Protein 2G0C (pdb70)

Secondary structure (DSSP, 8-state):
-EEEES-----HHHHHHHHTSTT--GGGEEEEEE-SS-EEEEE-TT-HHHHHHHHTT------EEE--

Nearest PDB structures (foldseek):
  2g0c-assembly1_A  TM=1.015E+00  e=7.751E-14  Bacillus subtilis
  3moj-assembly1_B  TM=9.307E-01  e=3.890E-11  Bacillus subtilis
  7pmq-assembly1_D  TM=8.902E-01  e=2.694E-03  Escherichia coli
  7pli-assembly1_B  TM=8.773E-01  e=3.764E-03  Escherichia coli K-12
  7pli-assembly3_J  TM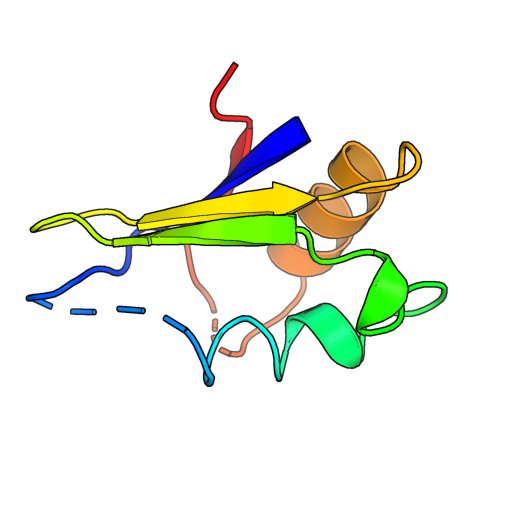=8.805E-01  e=6.011E-03  Escherichia coli K-12

Organism: Bacillus subtilis (strain 168) (NCBI:txid224308)

Solvent-accessible surface area: 4243 Å² total; per-residue (Å²): 64,86,5,60,23,73,23,24,144,170,61,123,106,8,47,34,20,1,33,177,10,121,57,16,53,58,120,8,23,22,140,46,38,78,77,67,107,26,1,43,0,41,2,69,109,73,61,0,49,74,0,13,146,42,4,113,128,35,101,85,107,47,152,9,79,96,37,173

B-factor: mean 30.4, std 10.64, range [14.83, 112.85]

Structure (mmCIF, N/CA/C/O backbone):
data_2G0C
#
_entry.id   2G0C
#
_cell.length_a   51.010
_cell.length_b   51.010
_cell.length_c   64.260
_cell.angle_alpha   90.00
_cell.angle_beta   90.00
_cell.angle_gamma   90.00
#
_symmetry.space_group_name_H-M   'P 41 21 2'
#
loop_
_entity.id
_entity.type
_entity.pdbx_description
1 polymer 'ATP-dependent RNA helicase dbpA'
2 non-polym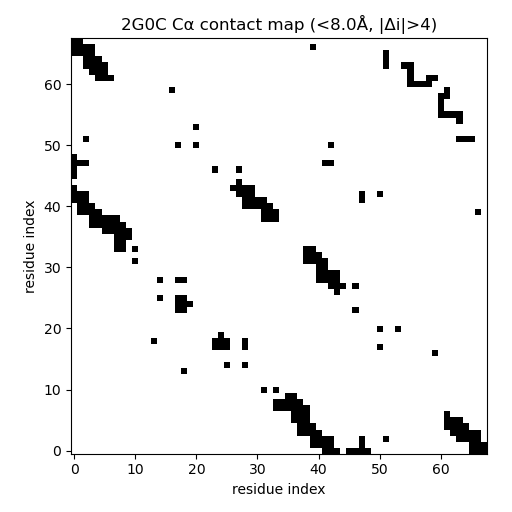er 'SULFATE ION'
3 water water
#
loop_
_atom_site.group_PDB
_atom_site.id
_atom_site.type_symbol
_atom_site.label_atom_id
_atom_site.label_alt_id
_atom_site.label_comp_id
_atom_site.label_asym_id
_atom_site.label_entity_id
_atom_site.label_seq_id
_atom_site.pdbx_PDB_ins_code
_atom_site.Cartn_x
_atom_site.Cartn_y
_atom_site.Cartn_z
_atom_site.occupancy
_atom_site.B_iso_or_equiv
_atom_site.auth_seq_id
_atom_site.auth_comp_id
_atom_site.auth_asym_id
_atom_site.auth_atom_id
_atom_site.pdbx_PDB_model_num
ATOM 1 N N . MET A 1 1 ? 21.427 43.484 24.383 1.00 25.84 404 MET A N 1
ATOM 2 C CA . MET A 1 1 ? 21.952 44.092 23.127 1.00 26.14 404 MET A CA 1
ATOM 3 C C . MET A 1 1 ? 22.379 43.016 22.141 1.00 25.01 404 MET A C 1
ATOM 4 O O . MET A 1 1 ? 23.070 42.059 22.513 1.00 24.80 404 MET A O 1
ATOM 9 N N . LYS A 1 2 ? 21.982 43.166 20.878 1.00 22.77 405 LYS A N 1
ATOM 10 C CA . LYS A 1 2 ? 22.370 42.188 19.891 1.00 23.11 405 LYS A CA 1
ATOM 11 C C . LYS A 1 2 ? 23.730 42.510 19.316 1.00 24.09 405 LYS A C 1
ATOM 12 O O . LYS A 1 2 ? 23.983 43.633 18.877 1.00 27.18 405 LYS A O 1
ATOM 18 N N . LEU A 1 3 ? 24.597 41.509 19.313 1.00 25.49 406 LEU A N 1
ATOM 19 C CA . LEU A 1 3 ? 25.932 41.675 18.774 1.00 26.09 406 LEU A CA 1
ATOM 20 C C . LEU A 1 3 ? 26.149 40.774 17.575 1.00 25.42 406 LEU A C 1
ATOM 21 O O . LEU A 1 3 ? 26.086 39.542 17.664 1.00 25.18 406 LEU A O 1
ATOM 26 N N . TYR A 1 4 ? 26.417 41.412 16.444 1.00 25.46 407 TYR A N 1
ATOM 27 C CA . TYR A 1 4 ? 26.662 40.719 15.192 1.00 24.59 407 TYR A CA 1
ATOM 28 C C . TYR A 1 4 ? 28.086 40.219 15.023 1.00 27.92 407 TYR A C 1
ATOM 29 O O . TYR A 1 4 ? 29.039 40.860 15.482 1.00 28.10 407 TYR A O 1
ATOM 38 N N . PHE A 1 5 ? 28.222 39.062 14.383 1.00 29.11 408 PHE A N 1
ATOM 39 C CA . PHE A 1 5 ? 29.534 38.552 14.038 1.00 32.65 408 PHE A CA 1
ATOM 40 C C . PHE A 1 5 ? 29.397 38.100 12.591 1.00 35.05 408 PHE A C 1
ATOM 41 O O . PHE A 1 5 ? 28.369 37.552 12.186 1.00 33.18 408 PHE A O 1
ATOM 49 N N . ASN A 1 6 ? 30.402 38.401 11.780 1.00 37.20 409 ASN A N 1
ATOM 50 C CA . ASN A 1 6 ? 30.326 38.045 10.371 1.00 39.96 409 ASN A CA 1
ATOM 51 C C . ASN A 1 6 ? 30.565 36.564 10.130 1.00 41.21 409 ASN A C 1
ATOM 52 O O . ASN A 1 6 ? 31.400 36.182 9.318 1.00 42.71 409 ASN A O 1
ATOM 57 N N . GLY A 1 7 ? 29.820 35.730 10.846 1.00 41.61 410 GLY A N 1
ATOM 58 C CA . GLY A 1 7 ? 29.936 34.293 10.688 1.00 42.70 410 GLY A CA 1
ATOM 59 C C . GLY A 1 7 ? 28.561 33.677 10.863 1.00 44.07 410 GLY A C 1
ATOM 60 O O . GLY A 1 7 ? 27.922 33.901 11.896 1.00 45.27 410 GLY A O 1
ATOM 61 N N . GLY A 1 8 ? 28.098 32.926 9.862 1.00 44.52 411 GLY A N 1
ATOM 62 C CA . GLY A 1 8 ? 26.790 32.288 9.926 1.00 44.02 411 GLY A CA 1
ATOM 63 C C . GLY A 1 8 ? 26.790 30.845 9.433 1.00 45.28 411 GLY A C 1
ATOM 64 O O . GLY A 1 8 ? 27.765 30.114 9.640 1.00 44.53 411 GLY A O 1
ATOM 65 N N . LYS A 1 9 ? 25.704 30.431 8.780 1.00 45.12 412 LYS A N 1
ATOM 66 C CA . LYS A 1 9 ? 25.598 29.069 8.270 1.00 46.99 412 LYS A CA 1
ATOM 67 C C . LYS A 1 9 ? 26.735 28.801 7.289 1.00 49.09 412 LYS A C 1
ATOM 68 O O . LYS A 1 9 ? 27.383 27.752 7.340 1.00 49.39 412 LYS A O 1
ATOM 74 N N . LYS A 1 10 ? 26.981 29.760 6.402 1.00 50.53 413 LYS A N 1
ATOM 75 C CA . LYS A 1 10 ? 28.060 29.626 5.433 1.00 51.79 413 LYS A CA 1
ATOM 76 C C . LYS A 1 10 ? 29.366 30.049 6.102 1.00 52.14 413 LYS A C 1
ATOM 77 O O . LYS A 1 10 ? 29.889 29.353 6.980 1.00 53.58 413 LYS A O 1
ATOM 83 N N A ALA A 1 15 ? 26.218 27.852 17.481 0.50 38.01 418 ALA A N 1
ATOM 84 N N B ALA A 1 15 ? 27.931 28.283 16.101 0.50 46.47 418 ALA A N 1
ATOM 85 C CA A ALA A 1 15 ? 25.796 28.476 18.731 0.50 37.78 418 ALA A CA 1
ATOM 86 C CA B ALA A 1 15 ? 26.897 28.403 17.119 0.50 45.27 418 ALA A CA 1
ATOM 87 C C A ALA A 1 15 ? 26.781 28.146 19.846 0.50 37.81 418 ALA A C 1
ATOM 88 C C B ALA A 1 15 ? 27.437 27.972 18.471 0.50 44.89 418 ALA A C 1
ATOM 89 O O A ALA A 1 15 ? 27.088 28.988 20.691 0.50 36.74 418 ALA A O 1
ATOM 90 O O B ALA A 1 15 ? 26.722 28.004 19.477 0.50 44.99 418 ALA A O 1
ATOM 93 N N A VAL A 1 16 ? 27.271 26.911 19.838 0.50 37.44 419 VAL A N 1
ATOM 94 N N B VAL A 1 16 ? 28.703 27.573 18.498 0.50 42.10 419 VAL A N 1
ATOM 95 C CA A VAL A 1 16 ? 28.227 26.460 20.837 0.50 38.05 419 VAL A CA 1
ATOM 96 C CA B VAL A 1 16 ? 29.299 27.117 19.741 0.50 39.21 419 VAL A CA 1
ATOM 97 C C A VAL A 1 16 ? 29.541 27.233 20.710 0.50 37.66 419 VAL A C 1
ATOM 98 C C B VAL A 1 16 ? 30.680 27.705 20.006 0.50 36.30 419 VAL A C 1
ATOM 99 O O A VAL A 1 16 ? 30.244 27.445 21.702 0.50 37.69 419 VAL A O 1
ATOM 100 O O B VAL A 1 16 ? 31.065 27.887 21.157 0.50 35.76 419 VAL A O 1
ATOM 107 N N A ASP A 1 17 ? 29.865 27.652 19.489 0.50 36.69 420 ASP A N 1
ATOM 108 N N B ASP A 1 17 ? 31.419 28.008 18.944 0.50 33.90 420 ASP A N 1
ATOM 109 C CA A ASP A 1 17 ? 31.093 28.395 19.235 0.50 37.10 420 ASP A CA 1
ATOM 110 C CA B ASP A 1 17 ? 32.763 28.560 19.090 0.50 31.65 420 ASP A CA 1
ATOM 111 C C A ASP A 1 17 ? 31.090 29.769 19.882 0.50 36.96 420 ASP A C 1
ATOM 112 C C B ASP A 1 17 ? 32.758 30.039 19.470 0.50 29.42 420 ASP A C 1
ATOM 113 O O A ASP A 1 17 ? 32.085 30.183 20.483 0.50 36.09 420 ASP A O 1
ATOM 114 O O B ASP A 1 17 ? 33.514 30.465 20.345 0.50 26.98 420 ASP A O 1
ATOM 123 N N A PHE A 1 18 ? 29.979 30.488 19.760 0.50 37.29 421 PHE A N 1
ATOM 124 N N B PHE A 1 18 ? 31.912 30.821 18.809 0.50 26.41 421 PHE A N 1
ATOM 125 C CA A PHE A 1 18 ? 29.941 31.809 20.354 0.50 37.55 421 PHE A CA 1
ATOM 126 C CA B PHE A 1 18 ? 31.823 32.241 19.111 0.50 26.26 421 PHE A CA 1
ATOM 127 C C A PHE A 1 18 ? 29.653 31.799 21.843 0.50 36.53 421 PHE A C 1
ATOM 128 C C B PHE A 1 18 ? 31.368 32.424 20.561 0.50 24.14 421 PHE A C 1
ATOM 129 O O A PHE A 1 18 ? 30.000 32.745 22.544 0.50 37.02 421 PHE A O 1
ATOM 130 O O B PHE A 1 18 ? 32.022 33.114 21.340 0.50 22.68 421 PHE A O 1
ATOM 145 N N A VAL A 1 19 ? 29.023 30.744 22.342 0.50 34.94 422 VAL A N 1
ATOM 146 N N B VAL A 1 19 ? 30.253 31.791 20.921 0.50 22.44 422 VAL A N 1
ATOM 147 C CA A VAL A 1 19 ? 28.796 30.681 23.776 0.50 33.07 422 VAL A CA 1
ATOM 148 C CA B VAL A 1 19 ? 29.721 31.886 22.278 0.50 20.58 422 VAL A CA 1
ATOM 149 C C A VAL A 1 19 ? 30.184 30.511 24.384 0.50 33.39 422 VAL A C 1
ATOM 150 C C B VAL A 1 19 ? 30.638 31.234 23.318 0.50 21.38 422 VAL A C 1
ATOM 151 O O A VAL A 1 19 ? 30.531 31.182 25.350 0.50 31.47 422 VAL A O 1
ATOM 152 O O B VAL A 1 19 ? 30.632 31.615 24.492 0.50 21.13 422 VAL A O 1
ATOM 159 N N A GLY A 1 20 ? 30.970 29.612 23.789 0.50 32.43 423 GLY A N 1
ATOM 160 N N B GLY A 1 20 ? 31.403 30.232 22.899 0.50 21.39 423 GLY A N 1
ATOM 161 C CA A GLY A 1 20 ? 32.316 29.346 24.268 0.50 31.06 423 GLY A CA 1
ATOM 162 C CA B GLY A 1 20 ? 32.318 29.588 23.824 0.50 20.64 423 GLY A CA 1
ATOM 163 C C A GLY A 1 20 ? 33.241 30.547 24.161 0.50 30.66 423 GLY A C 1
ATOM 164 C C B GLY A 1 20 ? 33.354 30.635 24.173 0.50 19.67 423 GLY A C 1
ATOM 165 O O A GLY A 1 20 ? 33.933 30.930 25.106 0.50 28.49 423 GLY A O 1
ATOM 166 O O B GLY A 1 20 ? 33.894 30.668 25.278 0.50 18.67 423 GLY A O 1
ATOM 167 N N . THR A 1 21 ? 33.623 31.510 23.214 1.00 20.79 424 THR A N 1
ATOM 168 C CA . THR A 1 21 ? 34.589 32.578 23.412 1.00 22.49 424 THR A CA 1
ATOM 169 C C . THR A 1 21 ? 33.952 33.614 24.314 1.00 20.39 424 THR A C 1
ATOM 170 O O . THR A 1 21 ? 34.595 34.133 25.213 1.00 20.16 424 THR A O 1
ATOM 174 N N . ILE A 1 22 ? 32.669 33.880 24.111 1.00 20.23 425 ILE A N 1
ATOM 175 C CA . ILE A 1 22 ? 32.003 34.890 24.934 1.00 17.96 425 ILE A CA 1
ATOM 176 C C . ILE A 1 22 ? 31.959 34.511 26.411 1.00 18.14 425 ILE A C 1
ATOM 177 O O . ILE A 1 22 ? 32.149 35.350 27.296 1.00 16.85 425 ILE A O 1
ATOM 182 N N . ALA A 1 23 ? 31.738 33.232 26.692 1.00 18.29 426 ALA A N 1
ATOM 183 C CA . ALA A 1 23 ? 31.643 32.831 28.077 1.00 18.31 426 ALA A CA 1
ATOM 184 C C . ALA A 1 23 ? 32.962 32.993 28.816 1.00 19.16 426 ALA A C 1
ATOM 185 O O . ALA A 1 23 ? 32.965 33.037 30.051 1.00 19.63 426 ALA A O 1
ATOM 187 N N . LYS A 1 24 ? 34.074 33.061 28.087 1.00 18.61 427 LYS A N 1
ATOM 188 C CA . LYS A 1 24 ? 35.371 33.252 28.748 1.00 18.04 427 LYS A CA 1
ATOM 189 C C . LYS A 1 24 ? 35.755 34.734 28.916 1.00 17.13 427 LYS A C 1
ATOM 190 O O . LYS A 1 24 ? 36.813 35.030 29.463 1.00 17.61 427 LYS A O 1
ATOM 196 N N . ILE A 1 25 ? 34.906 35.661 28.485 1.00 16.58 428 ILE A N 1
ATOM 197 C CA . ILE A 1 25 ? 35.222 37.091 28.647 1.00 15.30 428 ILE A CA 1
ATOM 198 C C . ILE A 1 25 ? 35.191 37.523 30.125 1.00 14.83 428 ILE A C 1
ATOM 199 O O . ILE A 1 25 ? 34.358 37.085 30.900 1.00 16.81 428 ILE A O 1
ATOM 204 N N . ASP A 1 26 ? 36.174 38.330 30.522 1.00 14.89 429 ASP A N 1
ATOM 205 C CA . ASP A 1 26 ? 36.269 38.872 31.867 1.00 16.21 429 ASP A CA 1
ATOM 206 C C . ASP A 1 26 ? 34.937 39.530 32.308 1.00 16.31 429 ASP A C 1
ATOM 207 O O . ASP A 1 26 ? 34.423 40.423 31.637 1.00 17.37 429 ASP A O 1
ATOM 212 N N . GLY A 1 27 ? 34.368 39.052 33.415 1.00 15.73 430 GLY A N 1
ATOM 213 C CA . GLY A 1 27 ? 33.148 39.622 33.939 1.00 16.99 430 GLY A CA 1
ATOM 214 C C . GLY A 1 27 ? 31.864 39.140 33.287 1.00 18.69 430 GLY A C 1
ATOM 215 O O . GLY A 1 27 ? 30.815 39.729 33.513 1.00 20.41 430 GLY A O 1
ATOM 216 N N . VAL A 1 28 ? 31.954 38.074 32.500 1.00 17.72 431 VAL A N 1
ATOM 217 C CA . VAL A 1 28 ? 30.808 37.535 31.768 1.00 16.27 431 VAL A CA 1
ATOM 218 C C . VAL A 1 28 ? 30.741 36.035 32.002 1.00 17.97 431 VAL A C 1
ATOM 219 O O . VAL A 1 28 ? 31.754 35.409 32.249 1.00 16.30 431 VAL A O 1
ATOM 223 N N . SER A 1 29 ? 29.537 35.471 31.993 1.00 19.07 432 SER A N 1
ATOM 224 C CA . SER A 1 29 ? 29.397 34.017 32.105 1.00 20.53 432 SER A CA 1
ATOM 225 C C . SER A 1 29 ? 28.260 33.631 31.174 1.00 22.62 432 SER A C 1
ATOM 226 O O . SER A 1 29 ? 27.628 34.498 30.596 1.00 19.40 432 SER A O 1
ATOM 229 N N . ALA A 1 30 ? 27.982 32.331 31.067 1.00 23.45 433 ALA A N 1
ATOM 230 C CA . ALA A 1 30 ? 26.899 31.839 30.209 1.00 24.07 433 ALA A CA 1
ATOM 231 C C . ALA A 1 30 ? 25.539 32.490 30.526 1.00 24.62 433 ALA A C 1
ATOM 232 O O . ALA A 1 30 ? 24.685 32.638 29.646 1.00 22.92 433 ALA A O 1
ATOM 234 N N . ASP A 1 31 ? 25.333 32.884 31.775 1.00 25.40 434 ASP A N 1
ATOM 235 C CA . ASP A 1 31 ? 24.074 33.506 32.173 1.00 26.03 434 ASP A CA 1
ATOM 236 C C . ASP A 1 31 ? 23.843 34.870 31.507 1.00 25.51 434 ASP A C 1
ATOM 237 O O . ASP A 1 31 ? 22.740 35.407 31.547 1.00 24.66 434 ASP A O 1
ATOM 242 N N . ASP A 1 32 ? 24.882 35.434 30.901 1.00 22.21 435 ASP A N 1
ATOM 243 C CA . ASP A 1 32 ? 24.738 36.734 30.228 1.00 22.54 435 ASP A CA 1
ATOM 244 C C . ASP A 1 32 ? 24.571 36.549 28.729 1.00 20.51 435 ASP A C 1
ATOM 245 O O . ASP A 1 32 ? 24.569 37.514 27.996 1.00 22.81 435 ASP A O 1
ATOM 250 N N . ILE A 1 33 ? 24.477 35.308 28.278 1.00 20.88 436 ILE A N 1
ATOM 251 C CA . ILE A 1 33 ? 24.305 35.025 26.859 1.00 21.86 436 ILE A CA 1
ATOM 252 C C . ILE A 1 33 ? 22.855 34.604 26.624 1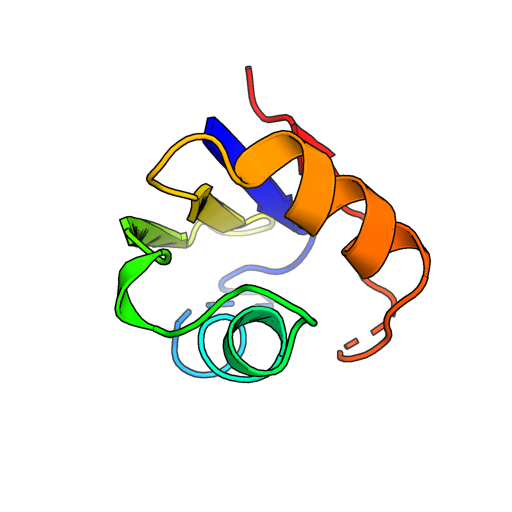.00 22.83 436 ILE A C 1
ATOM 253 O O . ILE A 1 33 ? 22.399 33.583 27.155 1.00 22.97 436 ILE A O 1
ATOM 258 N N . GLY A 1 34 ? 22.156 35.413 25.838 1.00 22.37 437 GLY A N 1
ATOM 259 C CA . GLY A 1 34 ? 20.763 35.150 25.524 1.00 22.11 437 GLY A CA 1
ATOM 260 C C . GLY A 1 34 ? 20.595 34.338 24.254 1.00 21.64 437 GLY A C 1
ATOM 261 O O . GLY A 1 34 ? 21.340 33.415 23.987 1.00 22.25 437 GLY A O 1
ATOM 262 N N . ILE A 1 35 ? 19.582 34.704 23.469 1.00 22.25 438 ILE A N 1
ATOM 263 C CA . ILE A 1 35 ? 19.239 34.012 22.236 1.00 21.96 438 ILE A CA 1
ATOM 264 C C . ILE A 1 35 ? 20.305 34.157 21.151 1.00 21.13 438 ILE A C 1
ATOM 265 O O . ILE A 1 35 ? 20.857 35.239 20.967 1.00 23.57 438 ILE A O 1
ATOM 270 N N . ILE A 1 36 ? 20.563 33.067 20.434 1.00 19.40 439 ILE A N 1
ATOM 271 C CA . ILE A 1 36 ? 21.532 33.057 19.331 1.00 21.40 439 ILE A CA 1
ATOM 272 C C . ILE A 1 36 ? 20.788 32.937 18.003 1.00 19.62 439 ILE A C 1
ATOM 273 O O . ILE A 1 36 ? 19.944 32.061 17.827 1.00 18.07 439 ILE A O 1
ATOM 278 N N . THR A 1 37 ? 21.085 33.825 17.058 1.00 17.22 440 THR A N 1
ATOM 279 C CA . THR A 1 37 ? 20.406 33.786 15.763 1.00 17.10 440 THR A CA 1
ATOM 280 C C . THR A 1 37 ? 21.420 33.598 14.627 1.00 18.58 440 THR A C 1
ATOM 281 O O . THR A 1 37 ? 22.358 34.387 14.462 1.00 17.91 440 THR A O 1
ATOM 285 N N . ILE A 1 38 ? 21.203 32.556 13.833 1.00 19.43 441 ILE A N 1
ATOM 286 C CA . ILE A 1 38 ? 22.108 32.232 12.730 1.00 22.32 441 ILE A CA 1
ATOM 287 C C . ILE A 1 38 ? 21.471 32.358 11.371 1.00 22.59 441 ILE A C 1
ATOM 288 O O . ILE A 1 38 ? 20.460 31.726 11.071 1.00 23.13 441 ILE A O 1
ATOM 293 N N . MET A 1 39 ? 22.056 33.211 10.536 1.00 24.04 442 MET A N 1
ATOM 294 C CA . MET A 1 39 ? 21.537 33.445 9.205 1.00 25.91 442 MET A CA 1
ATOM 295 C C . MET A 1 39 ? 22.602 32.988 8.199 1.00 28.52 442 MET A C 1
ATOM 296 O O . MET A 1 39 ? 23.625 32.444 8.609 1.00 30.85 442 MET A O 1
ATOM 301 N N . ASP A 1 40 ? 22.365 33.200 6.909 1.00 31.42 443 ASP A N 1
ATOM 302 C CA . ASP A 1 40 ? 23.318 32.762 5.876 1.00 34.51 443 ASP A CA 1
ATOM 303 C C . ASP A 1 40 ? 24.732 33.335 5.979 1.00 35.94 443 ASP A C 1
ATOM 304 O O . ASP A 1 40 ? 25.694 32.581 6.069 1.00 38.49 443 ASP A O 1
ATOM 309 N N . ASN A 1 41 ? 24.873 34.656 5.978 1.00 37.31 444 ASN A N 1
ATOM 310 C CA . ASN A 1 41 ? 26.212 35.236 6.025 1.00 38.19 444 ASN A CA 1
ATOM 311 C C . ASN A 1 41 ? 26.577 36.057 7.241 1.00 37.36 444 ASN A C 1
ATOM 312 O O . ASN A 1 41 ? 27.643 36.683 7.293 1.00 37.74 444 ASN A O 1
ATOM 317 N N . ALA A 1 42 ? 25.697 36.029 8.233 1.00 33.10 445 ALA A N 1
ATOM 318 C CA . ALA A 1 42 ? 25.921 36.756 9.449 1.00 30.24 445 ALA A CA 1
ATOM 319 C C . ALA A 1 42 ? 25.125 36.047 10.529 1.00 29.86 445 ALA A C 1
ATOM 320 O O . ALA A 1 42 ? 24.214 35.269 10.232 1.00 28.68 445 ALA A O 1
ATOM 322 N N . SER A 1 43 ? 25.488 36.320 11.775 1.00 27.42 446 SER A N 1
ATOM 323 C CA . SER A 1 43 ? 24.796 35.760 12.913 1.00 26.93 446 SER A CA 1
ATOM 324 C C . SER A 1 43 ? 24.827 36.830 13.972 1.00 23.87 446 SER A C 1
ATOM 325 O O . SER A 1 43 ? 25.595 37.789 13.859 1.00 28.29 446 SER A O 1
ATOM 328 N N . TYR A 1 44 ? 23.970 36.724 14.981 1.00 22.46 447 TYR A N 1
ATOM 329 C CA . TYR A 1 44 ? 24.027 37.666 16.079 1.00 20.15 447 TYR A CA 1
ATOM 330 C C . TYR A 1 44 ? 23.618 36.935 17.327 1.00 22.02 447 TYR A C 1
ATOM 331 O O . TYR A 1 44 ? 23.080 35.831 17.257 1.00 20.08 447 TYR A O 1
ATOM 340 N N . VAL A 1 45 ? 23.971 37.505 18.467 1.00 21.91 448 VAL A N 1
ATOM 341 C CA . VAL A 1 45 ? 23.649 36.892 19.746 1.00 22.25 448 VAL A CA 1
ATOM 342 C C . VAL A 1 45 ? 23.229 38.010 20.686 1.00 19.56 448 VAL A C 1
ATOM 343 O O . VAL A 1 45 ? 23.827 39.079 20.709 1.00 21.92 448 VAL A O 1
ATOM 347 N N . GLU A 1 46 ? 22.160 37.796 21.443 1.00 18.79 449 GLU A N 1
ATOM 348 C CA . GLU A 1 46 ? 21.702 38.799 22.387 1.00 18.49 449 GLU A CA 1
ATOM 349 C C . GLU A 1 46 ? 22.535 38.727 23.677 1.00 20.85 449 GLU A C 1
ATOM 350 O O . GLU A 1 46 ? 22.611 37.675 24.303 1.00 20.15 449 GLU A O 1
ATOM 356 N N . ILE A 1 47 ? 23.189 39.827 24.042 1.00 20.12 450 ILE A N 1
ATOM 357 C CA . ILE A 1 47 ? 23.961 39.840 25.287 1.00 21.89 450 ILE A CA 1
ATOM 358 C C . ILE A 1 47 ? 23.079 40.470 26.364 1.00 22.69 450 ILE A C 1
ATOM 359 O O . ILE A 1 47 ? 22.525 41.565 26.195 1.00 24.53 450 ILE A O 1
ATOM 364 N N . LEU A 1 48 ? 22.951 39.771 27.487 1.00 24.08 451 LEU A N 1
ATOM 365 C CA . LEU A 1 48 ? 22.089 40.218 28.573 1.00 24.68 451 LEU A CA 1
ATOM 366 C C . LEU A 1 48 ? 22.738 41.039 29.677 1.00 26.54 451 LEU A C 1
ATOM 367 O O . LEU A 1 48 ? 23.944 41.259 29.689 1.00 25.15 451 LEU A O 1
ATOM 372 N N . ASN A 1 49 ? 21.896 41.512 30.589 1.00 27.13 452 ASN A N 1
ATOM 373 C CA . ASN A 1 49 ? 22.332 42.257 31.760 1.00 29.47 452 ASN A CA 1
ATOM 374 C C . ASN A 1 49 ? 23.214 43.477 31.557 1.00 30.04 452 ASN A C 1
ATOM 375 O O . ASN A 1 49 ? 24.053 43.796 32.407 1.00 31.02 452 ASN A O 1
ATOM 380 N N . GLY A 1 50 ? 23.011 44.166 30.441 1.00 28.06 453 GLY A N 1
ATOM 381 C CA . GLY A 1 50 ? 23.757 45.370 30.149 1.00 28.04 453 GLY A CA 1
ATOM 382 C C . GLY A 1 50 ? 25.218 45.166 29.815 1.00 26.07 453 GLY A C 1
ATOM 383 O O . GLY A 1 50 ? 25.974 46.129 29.751 1.00 27.93 453 GLY A O 1
ATOM 384 N N . LYS A 1 51 ? 25.617 43.927 29.563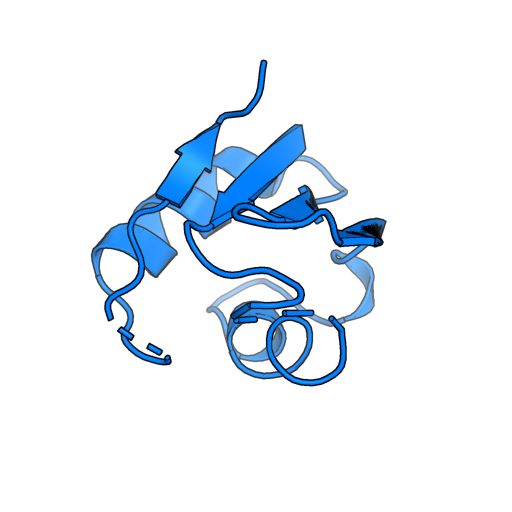 1.00 25.95 454 LYS A N 1
ATOM 385 C CA . LYS A 1 51 ? 27.022 43.663 29.255 1.00 22.63 454 LYS A CA 1
ATOM 386 C C . LYS A 1 51 ? 27.364 43.714 27.774 1.00 22.04 454 LYS A C 1
ATOM 387 O O . LYS A 1 51 ? 28.499 43.437 27.398 1.00 19.98 454 LYS A O 1
ATOM 393 N N . GLY A 1 52 ? 26.395 44.068 26.924 1.00 22.83 455 GLY A N 1
ATOM 394 C CA . GLY A 1 52 ? 26.672 44.119 25.499 1.00 21.95 455 GLY A CA 1
ATOM 395 C C . GLY A 1 52 ? 27.835 45.001 25.075 1.00 22.60 455 GLY A C 1
ATOM 396 O O . GLY A 1 52 ? 28.725 44.543 24.363 1.00 22.22 455 GLY A O 1
ATOM 397 N N . PRO A 1 53 ? 27.850 46.280 25.473 1.00 22.82 456 PRO A N 1
ATOM 398 C CA . PRO A 1 53 ? 28.931 47.199 25.110 1.00 24.01 456 PRO A CA 1
ATOM 399 C C . PRO A 1 53 ? 30.297 46.676 25.526 1.00 22.06 456 PRO A C 1
ATOM 400 O O . PRO A 1 53 ? 31.278 46.843 24.795 1.00 21.29 456 PRO A O 1
ATOM 404 N N . HIS A 1 54 ? 30.354 46.056 26.702 1.00 21.87 457 HIS A N 1
ATOM 405 C CA . HIS A 1 54 ? 31.604 45.495 27.219 1.00 20.54 457 HIS A CA 1
ATOM 406 C C . HIS A 1 54 ? 32.051 44.311 26.354 1.00 19.53 457 HIS A C 1
ATOM 407 O O . HIS A 1 54 ? 33.202 44.233 25.921 1.00 16.49 457 HIS A O 1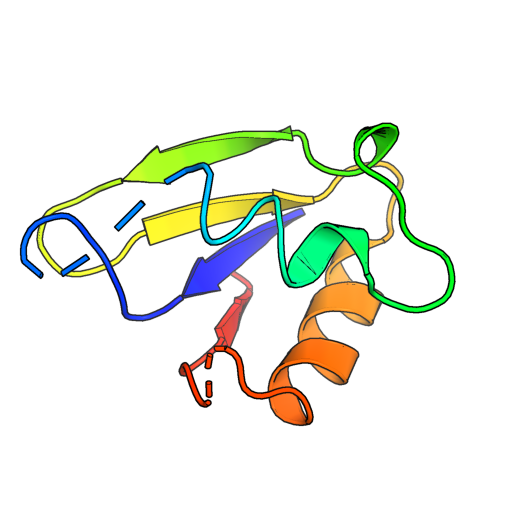
ATOM 414 N N . VAL A 1 55 ? 31.133 43.390 26.093 1.00 18.58 458 VAL A N 1
ATOM 415 C CA . VAL A 1 55 ? 31.465 42.234 25.268 1.00 18.65 458 VAL A CA 1
ATOM 416 C C . VAL A 1 55 ? 31.944 42.675 23.890 1.00 18.17 458 VAL A C 1
ATOM 417 O O . VAL A 1 55 ? 32.912 42.125 23.362 1.00 17.10 458 VAL A O 1
ATOM 421 N N . LEU A 1 56 ? 31.285 43.674 23.299 1.00 19.95 459 LEU A N 1
ATOM 422 C CA . LEU A 1 56 ? 31.719 44.158 21.986 1.00 22.12 459 LEU A CA 1
ATOM 423 C C . LEU A 1 56 ? 33.163 44.695 22.026 1.00 20.21 459 LEU A C 1
ATOM 424 O O . LEU A 1 56 ? 33.991 44.328 21.180 1.00 21.70 459 LEU A O 1
ATOM 429 N N . LYS A 1 57 ? 33.463 45.562 22.998 1.00 21.61 460 LYS A N 1
ATOM 430 C CA . LYS A 1 57 ? 34.817 46.127 23.092 1.00 22.14 460 LYS A CA 1
ATOM 431 C C . LYS A 1 57 ? 35.874 45.053 23.318 1.00 22.06 460 LYS A C 1
ATOM 432 O O . LYS A 1 57 ? 36.959 45.095 22.725 1.00 21.09 460 LYS A O 1
ATOM 438 N N . VAL A 1 58 ? 35.556 44.063 24.144 1.00 19.94 461 VAL A N 1
ATOM 439 C CA . VAL A 1 58 ? 36.501 43.006 24.394 1.00 18.95 461 VAL A CA 1
ATOM 440 C C . VAL A 1 58 ? 36.649 42.140 23.131 1.00 18.77 461 VAL A C 1
ATOM 441 O O . VAL A 1 58 ? 37.757 41.774 22.749 1.00 19.90 461 VAL A O 1
ATOM 445 N N . MET A 1 59 ? 35.544 41.853 22.433 1.00 20.57 462 MET A N 1
ATOM 446 C CA . MET A 1 59 ? 35.652 41.011 21.234 1.00 21.75 462 MET A CA 1
ATOM 447 C C . MET A 1 59 ? 36.391 41.666 20.055 1.00 23.74 462 MET A C 1
ATOM 448 O O . MET A 1 59 ? 36.800 40.972 19.126 1.00 25.21 462 MET A O 1
ATOM 453 N N . LYS A 1 60 ? 36.549 42.992 20.087 1.00 24.68 463 LYS A N 1
ATOM 454 C CA . LYS A 1 60 ? 37.312 43.718 19.055 1.00 27.01 463 LYS A CA 1
ATOM 455 C C . LYS A 1 60 ? 38.797 43.441 19.307 1.00 28.43 463 LYS A C 1
ATOM 456 O O . LYS A 1 60 ? 39.672 43.800 18.512 1.00 28.52 463 LYS A O 1
ATOM 462 N N . ASN A 1 61 ? 39.084 42.831 20.449 1.00 29.56 464 ASN A N 1
ATOM 463 C CA . ASN A 1 61 ? 40.458 42.520 20.848 1.00 31.26 464 ASN A CA 1
ATOM 464 C C . ASN A 1 61 ? 40.608 40.997 21.094 1.00 31.41 464 ASN A C 1
ATOM 465 O O . ASN A 1 61 ? 41.634 40.540 21.589 1.00 34.07 464 ASN A O 1
ATOM 470 N N . THR A 1 62 ? 39.594 40.219 20.733 1.00 30.42 465 THR A N 1
ATOM 471 C CA . THR A 1 62 ? 39.595 38.778 21.015 1.00 30.35 465 THR A CA 1
ATOM 472 C C . THR A 1 62 ? 39.336 37.869 19.814 1.00 31.74 465 THR A C 1
ATOM 473 O O . THR A 1 62 ? 38.319 37.991 19.123 1.00 33.00 465 THR A O 1
ATOM 477 N N . THR A 1 63 ? 40.271 36.946 19.582 1.00 33.20 466 THR A N 1
ATOM 478 C CA . THR A 1 63 ? 40.178 35.983 18.483 1.00 33.49 466 THR A CA 1
ATOM 479 C C . THR A 1 63 ? 39.345 34.777 18.897 1.00 33.90 466 THR A C 1
ATOM 480 O O . THR A 1 63 ? 39.251 34.447 20.083 1.00 33.54 466 THR A O 1
ATOM 484 N N . VAL A 1 64 ? 38.738 34.134 17.906 1.00 34.57 467 VAL A N 1
ATOM 485 C CA . VAL A 1 64 ? 37.907 32.964 18.119 1.00 34.42 467 VAL A CA 1
ATOM 486 C C . VAL A 1 64 ? 38.484 31.822 17.272 1.00 35.44 467 VAL A C 1
ATOM 487 O O . VAL A 1 64 ? 38.803 32.023 16.092 1.00 35.37 467 VAL A O 1
ATOM 491 N N . GLN A 1 68 ? 39.667 36.327 14.376 1.00 41.03 471 GLN A N 1
ATOM 492 C CA . GLN A 1 68 ? 39.166 37.656 14.730 1.00 40.88 471 GLN A CA 1
ATOM 493 C C . GLN A 1 68 ? 37.973 38.075 13.880 1.00 40.31 471 GLN A C 1
ATOM 494 O O . GLN A 1 68 ? 38.139 38.642 12.803 1.00 40.54 471 GLN A O 1
ATOM 500 N N . LEU A 1 69 ? 36.771 37.807 14.373 1.00 40.01 472 LEU A N 1
ATOM 501 C CA . LEU A 1 69 ? 35.559 38.165 13.649 1.00 40.43 472 LEU A CA 1
ATOM 502 C C . LEU A 1 69 ? 35.313 39.660 13.699 1.00 40.14 472 LEU A C 1
ATOM 503 O O . LEU A 1 69 ? 35.844 40.366 14.565 1.00 40.15 472 LEU A O 1
ATOM 508 N N . LYS A 1 70 ? 34.504 40.135 12.760 1.00 38.18 473 LYS A N 1
ATOM 509 C CA . LYS A 1 70 ? 34.118 41.529 12.725 1.00 38.25 473 LYS A CA 1
ATOM 510 C C . LYS A 1 70 ? 32.855 41.585 1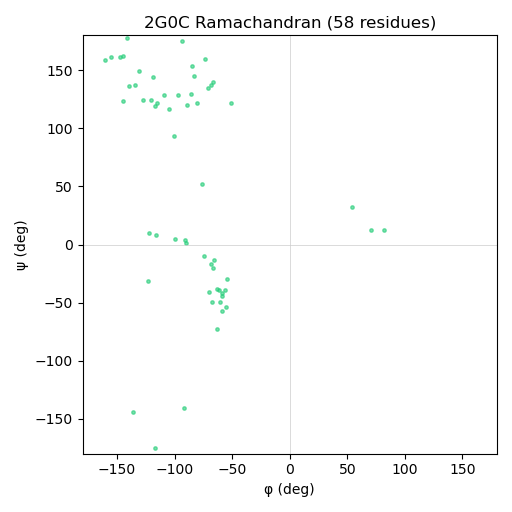3.596 1.00 37.51 473 LYS A C 1
ATOM 511 O O . LYS A 1 70 ? 31.862 40.900 13.329 1.00 35.91 473 LYS A O 1
ATOM 517 N N . VAL A 1 71 ? 32.909 42.380 14.654 1.00 36.55 474 VAL A N 1
ATOM 518 C CA . VAL A 1 71 ? 31.781 42.498 15.560 1.00 36.01 474 VAL A CA 1
ATOM 519 C C . VAL A 1 71 ? 31.251 43.918 15.605 1.00 36.33 474 VAL A C 1
ATOM 520 O O . VAL A 1 71 ? 32.010 44.884 15.511 1.00 35.72 474 VAL A O 1
ATOM 524 N N . ASN A 1 72 ? 29.940 44.042 15.734 1.00 35.17 475 ASN A N 1
ATOM 525 C CA . ASN A 1 72 ? 29.319 45.344 15.824 1.00 36.65 475 ASN A CA 1
ATOM 5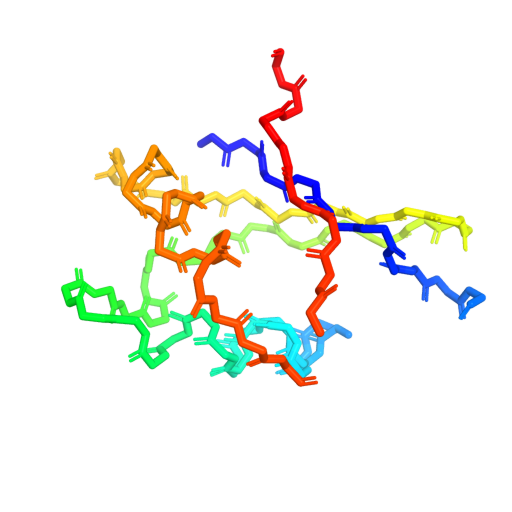26 C C . ASN A 1 72 ? 27.941 45.196 16.436 1.00 37.80 475 ASN A C 1
ATOM 527 O O . ASN A 1 72 ? 27.365 44.103 16.438 1.00 36.92 475 ASN A O 1
ATOM 532 N N . LYS A 1 73 ? 27.435 46.294 16.976 1.00 39.11 476 LYS A N 1
ATOM 533 C CA . LYS A 1 73 ? 26.117 46.325 17.586 1.00 41.58 476 LYS A CA 1
ATOM 534 C C . LYS A 1 73 ? 25.096 46.229 16.467 1.00 43.54 476 LYS A C 1
ATOM 535 O O . LYS A 1 73 ? 25.230 46.910 15.446 1.00 43.05 476 LYS A O 1
ATOM 541 N N . ALA A 1 74 ? 24.085 45.390 16.650 1.00 45.04 477 ALA A N 1
ATOM 542 C CA . ALA A 1 74 ? 23.038 45.264 15.643 1.00 48.26 477 ALA A CA 1
ATOM 543 C C . ALA A 1 74 ? 22.377 46.629 15.597 1.00 50.49 477 ALA A C 1
ATOM 544 O O . ALA A 1 74 ? 22.561 47.397 14.650 1.00 51.42 477 ALA A O 1
ATOM 546 N N . ASN A 1 75 ? 21.615 46.896 16.656 1.00 52.88 478 ASN A N 1
ATOM 547 C CA . ASN A 1 75 ? 20.873 48.132 16.889 1.00 54.56 478 ASN A CA 1
ATOM 548 C C . ASN A 1 75 ? 21.407 49.318 16.086 1.00 54.58 478 ASN A C 1
ATOM 549 O O . ASN A 1 75 ? 22.545 49.752 16.268 1.00 54.44 478 ASN A O 1
#

InterPro domains:
  IP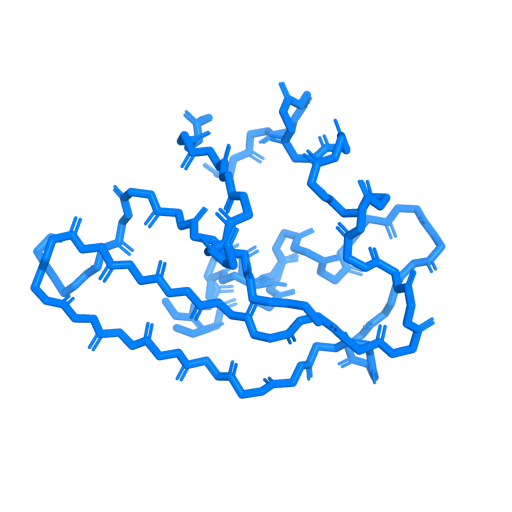R000629 ATP-dependent RNA helicase DEAD-box, conserved site [PS00039] (149-157)
  IPR001650 Helicase, C-terminal domain-like [PF00271] (227-335)
  IPR001650 Helicase, C-terminal domain-like [PS51194] (214-374)
  IPR001650 Helicase, C-terminal domain-like [SM00490] (254-335)
  IPR005580 DEAD box helicase DbpA/CsdA, RNA-binding domain [PF03880] (406-475)
  IPR011545 DEAD/DEAH-box helicase domain [PF00270] (26-191)
  IPR012677 Nucleotide-binding alpha-beta plait domain superfamily [G3DSA:3.30.70.330] (404-479)
  IPR014001 Helicase superfamily 1/2, ATP-binding domain [PS51192] (33-203)
  IPR014001 Helicase superfamily 1/2, ATP-binding domain [SM00487] (21-218)
  IPR014014 RNA helicase, DEAD-box type, Q motif [PS51195] (2-30)
  IPR027417 P-loop containing nucleoside triphosphate hydrolase [G3DSA:3.40.50.300] (2-206)
  IPR027417 P-loop containing nucleoside triphosphate hydrolase [G3DSA:3.40.50.300] (207-368)
  IPR027417 P-loop containing nucleoside triphosphate hydrolase [SSF52540] (69-356)
  IPR028619 ATP-dependent RNA helicase DbpA [MF_00965] (4-478)
  IPR044742 RhlB-like, DEAD/DEAH-box helicase domain [cd00268] (13-204)
  IPR050079 DEAD box RNA helicase [PTHR47959] (3-398)

Radius of gyration: 10.59 Å; Cα contacts (8 Å, |Δi|>4): 127; chains: 1; bounding box: 21×22×28 Å

Sequence (68 aa):
MKLYFNGGKKAAVVDDFFVVGGTIAKIDGVSADDIGIITIMDNASYVEILNGKGPHVLKVMKNTTVQLKVNKAN

Foldseek 3Di:
DKKKWQDAPVFCLVVVQLCPDPPHHVVQWADKAGDDGMIITHGHDPCVVVSQVVQCVDDSVTDMDHPD

CATH classification: 3.30.70.330